Protein AF-A0A7L1NU02-F1 (afdb_monomer)

InterPro domains:
  IPR000571 Zinc finger, CCCH-type [PS50103] (80-109)
  IPR001841 Zinc finger, RING-type [PS50089] (21-51)
  IPR013083 Zinc finger, RING/FYVE/PHD-type [G3DSA:3.30.40.10] (4-61)
  IPR017907 Zinc finger, RING-type, conserved site [PS00518] (21-30)
  IPR018957 Zinc finger, C3HC4 RING-type [PF00097] (18-50)
  IPR045072 MKRN-like [PTHR11224] (1-107)

Mean predicted aligned error: 4.79 Å

Foldseek 3Di:
DDQLCPDPDPVQLWWFAFLFFQDIDGPVVLVVLCPDPVDDNLQSQADPPPSHGGNGTQTGNDRDRDDPVSVVSVVVVLVVQQVAADPQCAVVVRDDPCVPNDSYHSDDD

Organism: Rhinopomastus cyanomelas (NCBI:txid113115)

Solvent-accessible surface area (backbone atoms only — not comparable to full-atom values): 6391 Å² total; per-residue (Å²): 134,87,59,45,81,73,41,91,49,75,90,45,33,24,24,26,31,37,82,71,47,57,60,62,37,44,36,63,56,49,51,53,48,57,66,51,76,94,49,58,70,69,61,40,31,19,39,92,83,80,57,48,69,33,88,58,65,44,81,33,79,63,89,60,53,60,66,69,68,38,53,51,50,48,52,54,49,41,58,62,38,42,72,38,68,28,65,52,22,67,73,49,82,71,47,43,98,50,60,90,68,48,52,40,24,88,63,84,132

Secondary structure (DSSP, 8-state):
---GGG-SSGGGS-EEE-TTSS-EEEHHHHHHHHT-SSS-HHHHTB-TTT--B-S--EEESS---SHHHHHHHHHHHHHHHTTSB-HHHHHTTT--TTGGG--SB-S--

Radius of gyration: 14.89 Å; Cα contacts (8 Å, |Δi|>4): 152; chains: 1; bounding box: 34×35×39 Å

pLDDT: mean 90.62, std 6.55, range [57.47, 96.75]

Structure (mmCIF, N/CA/C/O backbone):
data_AF-A0A7L1NU02-F1
#
_entry.id   AF-A0A7L1NU02-F1
#
loop_
_atom_site.group_PDB
_atom_site.id
_atom_site.type_symbol
_atom_site.label_atom_id
_atom_site.label_alt_id
_atom_site.label_comp_id
_atom_site.label_asym_id
_atom_site.label_entity_id
_atom_site.label_seq_id
_atom_site.pdbx_PDB_ins_code
_atom_site.Cartn_x
_atom_site.Cartn_y
_atom_site.Cartn_z
_atom_site.occupancy
_atom_site.B_iso_or_equiv
_atom_site.auth_seq_id
_atom_site.auth_comp_id
_atom_site.auth_asym_id
_atom_site.auth_atom_id
_atom_site.pdbx_PDB_model_num
ATOM 1 N N . MET A 1 1 ? 2.028 -15.399 -18.496 1.00 57.47 1 MET A N 1
ATOM 2 C CA . MET A 1 1 ? 2.209 -14.284 -17.540 1.00 57.47 1 MET A CA 1
ATOM 3 C C . MET A 1 1 ? 1.642 -13.044 -18.216 1.00 57.47 1 MET A C 1
ATOM 5 O O . MET A 1 1 ? 2.116 -12.722 -19.291 1.00 57.47 1 MET A O 1
ATOM 9 N N . GLU A 1 2 ? 0.570 -12.438 -17.696 1.00 65.25 2 GLU A N 1
ATOM 10 C CA . GLU A 1 2 ? -0.048 -11.267 -18.348 1.00 65.25 2 GLU A CA 1
ATOM 11 C C . GLU A 1 2 ? 0.797 -10.006 -18.131 1.00 65.25 2 GLU A C 1
ATOM 13 O O . GLU A 1 2 ? 1.138 -9.678 -16.990 1.00 65.25 2 GLU A O 1
ATOM 18 N N . LEU A 1 3 ? 1.078 -9.264 -19.203 1.00 79.00 3 LEU A N 1
ATOM 19 C CA . LEU A 1 3 ? 1.753 -7.974 -19.120 1.00 79.00 3 LEU A CA 1
ATOM 20 C C . LEU A 1 3 ? 0.754 -6.903 -18.666 1.00 79.00 3 LEU A C 1
ATOM 22 O O . LEU A 1 3 ? -0.262 -6.645 -19.308 1.00 79.00 3 LEU A O 1
ATOM 26 N N . VAL A 1 4 ? 1.033 -6.253 -17.532 1.00 80.88 4 VAL A N 1
ATOM 27 C CA . VAL A 1 4 ? 0.138 -5.233 -16.950 1.00 80.88 4 VAL A CA 1
ATOM 28 C C . VAL A 1 4 ? -0.129 -4.086 -17.929 1.00 80.88 4 VAL A C 1
ATOM 30 O O . VAL A 1 4 ? -1.249 -3.584 -17.984 1.00 80.88 4 VAL A O 1
ATOM 33 N N . TYR A 1 5 ? 0.866 -3.710 -18.733 1.00 80.75 5 TYR A N 1
ATOM 34 C CA . TYR A 1 5 ? 0.762 -2.634 -19.720 1.00 80.75 5 TYR A CA 1
ATOM 35 C C . TYR A 1 5 ? -0.167 -2.957 -20.898 1.00 80.75 5 TYR A C 1
ATOM 37 O O . TYR A 1 5 ? -0.699 -2.039 -21.517 1.00 80.75 5 TYR A O 1
ATOM 45 N N . GLU A 1 6 ? -0.419 -4.237 -21.164 1.00 83.62 6 GLU A N 1
ATOM 46 C CA . GLU A 1 6 ? -1.247 -4.700 -22.283 1.00 83.62 6 GLU A CA 1
ATOM 47 C C . GLU A 1 6 ? -2.721 -4.862 -21.901 1.00 83.62 6 GLU A C 1
ATOM 49 O O . GLU A 1 6 ? -3.556 -5.190 -22.742 1.00 83.62 6 GLU A O 1
ATOM 54 N N . LYS A 1 7 ? -3.085 -4.602 -20.636 1.00 82.69 7 LYS A N 1
ATOM 55 C CA . LYS A 1 7 ? -4.479 -4.726 -20.201 1.00 82.69 7 LYS A CA 1
ATOM 56 C C . LYS A 1 7 ? -5.399 -3.808 -21.018 1.00 82.69 7 LYS A C 1
ATOM 58 O O . LYS A 1 7 ? -5.034 -2.656 -21.283 1.00 82.69 7 LYS A O 1
ATOM 63 N N . PRO A 1 8 ? -6.609 -4.269 -21.387 1.00 82.38 8 PRO A N 1
ATOM 64 C CA . PRO A 1 8 ? -7.496 -3.529 -22.284 1.00 82.38 8 PRO A CA 1
ATOM 65 C C . PRO A 1 8 ? -7.905 -2.177 -21.694 1.00 82.38 8 PRO A C 1
ATOM 67 O O . PRO A 1 8 ? -7.974 -1.177 -22.404 1.00 82.38 8 PRO A O 1
ATOM 70 N N . LEU A 1 9 ? -8.105 -2.114 -20.375 1.00 83.19 9 LEU A N 1
ATOM 71 C CA . LEU A 1 9 ? -8.524 -0.900 -19.688 1.00 83.19 9 LEU A CA 1
ATOM 72 C C . LEU A 1 9 ? -7.312 -0.153 -19.102 1.00 83.19 9 LEU A C 1
ATOM 74 O O . LEU A 1 9 ? -6.618 -0.704 -18.244 1.00 83.19 9 LEU A O 1
ATOM 78 N N . PRO A 1 10 ? -7.090 1.135 -19.439 1.00 80.69 10 PRO A N 1
ATOM 79 C CA . PRO A 1 10 ? -5.970 1.918 -18.904 1.00 80.69 10 PRO A CA 1
ATOM 80 C C . PRO A 1 10 ? -5.909 1.962 -17.370 1.00 80.69 10 PRO A C 1
ATOM 82 O O . PRO A 1 10 ? -4.831 1.925 -16.784 1.00 80.69 10 PRO A O 1
ATOM 85 N N . LYS A 1 11 ? -7.069 1.958 -16.700 1.00 81.31 11 LYS A N 1
ATOM 86 C CA . LYS A 1 11 ? -7.182 1.915 -15.228 1.00 81.31 11 LYS A CA 1
ATOM 87 C C . LYS A 1 11 ? -6.653 0.620 -14.595 1.00 81.31 11 LYS A C 1
ATOM 89 O O . LYS A 1 11 ? -6.478 0.564 -13.379 1.00 81.31 11 LYS A O 1
ATOM 94 N N . GLU A 1 12 ? -6.450 -0.423 -15.394 1.00 82.25 12 GLU A N 1
ATOM 95 C CA . GLU A 1 12 ? -5.917 -1.718 -14.965 1.00 82.25 12 GLU A CA 1
ATOM 96 C C . GLU A 1 12 ? -4.422 -1.863 -15.259 1.00 82.25 12 GLU A C 1
ATOM 98 O O . GLU A 1 12 ? -3.788 -2.757 -14.699 1.00 82.25 12 GLU A O 1
ATOM 103 N N . ARG A 1 13 ? -3.845 -0.945 -16.048 1.00 90.12 13 ARG A N 1
ATOM 104 C CA . ARG A 1 13 ? -2.410 -0.859 -16.364 1.00 90.12 13 ARG A CA 1
ATOM 105 C C . ARG A 1 13 ? -1.608 -0.224 -15.225 1.00 90.12 13 ARG A C 1
ATOM 107 O O . ARG A 1 13 ? -0.802 0.678 -15.428 1.00 90.12 13 ARG A O 1
ATOM 114 N N . LEU A 1 14 ? -1.898 -0.646 -14.001 1.00 93.62 14 LEU A N 1
ATOM 115 C CA . LEU A 1 14 ? -1.265 -0.163 -12.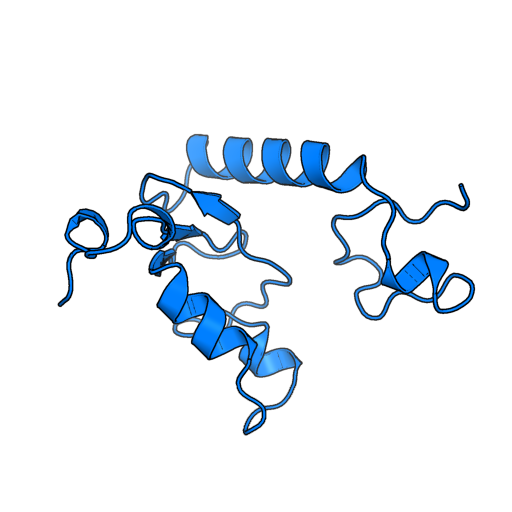783 1.00 93.62 14 LEU A CA 1
ATOM 116 C C . LEU A 1 14 ? -0.787 -1.351 -11.960 1.00 93.62 14 LEU A C 1
ATOM 118 O O . LEU A 1 14 ? -1.429 -2.405 -11.913 1.00 93.62 14 LEU A O 1
ATOM 122 N N . PHE A 1 15 ? 0.302 -1.135 -11.242 1.00 94.75 15 PHE A N 1
ATOM 123 C CA . PHE A 1 15 ? 0.807 -2.040 -10.229 1.00 94.75 15 PHE A CA 1
ATOM 124 C C . PHE A 1 15 ? 0.275 -1.637 -8.857 1.00 94.75 15 PHE A C 1
ATOM 126 O O . PHE A 1 15 ? 0.118 -0.458 -8.547 1.00 94.75 15 PHE A O 1
ATOM 133 N N . GLY A 1 16 ? -0.018 -2.628 -8.023 1.00 95.62 16 GLY A N 1
ATOM 134 C CA . GLY A 1 16 ? -0.185 -2.461 -6.590 1.00 95.62 16 GLY A CA 1
ATOM 135 C C . GLY A 1 16 ? 1.134 -2.755 -5.895 1.00 95.62 16 GLY A C 1
ATOM 136 O O . GLY A 1 16 ? 1.488 -3.922 -5.728 1.00 95.62 16 GLY A O 1
ATOM 137 N N . ILE A 1 17 ? 1.839 -1.700 -5.495 1.00 96.62 17 ILE A N 1
ATOM 138 C CA . ILE A 1 17 ? 3.115 -1.793 -4.784 1.00 96.62 17 ILE A CA 1
ATOM 139 C C . ILE A 1 17 ? 2.844 -2.005 -3.296 1.00 96.62 17 ILE A C 1
ATOM 141 O O . ILE A 1 17 ? 2.074 -1.248 -2.692 1.00 96.62 17 ILE A O 1
ATOM 145 N N . LEU A 1 18 ? 3.460 -3.027 -2.696 1.00 96.25 18 LEU A N 1
ATOM 146 C CA . LEU A 1 18 ? 3.369 -3.256 -1.257 1.00 96.25 18 LEU A CA 1
ATOM 147 C C . LEU A 1 18 ? 4.480 -2.489 -0.517 1.00 96.25 18 LEU A C 1
ATOM 149 O O . LEU A 1 18 ? 5.653 -2.630 -0.864 1.00 96.25 18 LEU A O 1
ATOM 153 N N . PRO A 1 19 ? 4.152 -1.699 0.523 1.00 94.44 19 PRO A N 1
ATOM 154 C CA . PRO A 1 19 ? 5.137 -0.903 1.255 1.00 94.44 19 PRO A CA 1
ATOM 155 C C . PRO A 1 19 ? 6.185 -1.743 1.998 1.00 94.44 19 PRO A C 1
ATOM 157 O O . PRO A 1 19 ? 7.330 -1.324 2.097 1.00 94.44 19 PRO A O 1
ATOM 160 N N . ASN A 1 20 ? 5.815 -2.934 2.480 1.00 94.06 20 ASN A N 1
ATOM 161 C CA . ASN A 1 20 ? 6.603 -3.669 3.478 1.00 94.06 20 ASN A CA 1
ATOM 162 C C . ASN A 1 20 ? 7.403 -4.852 2.895 1.00 94.06 20 ASN A C 1
ATOM 164 O O . ASN A 1 20 ? 8.023 -5.603 3.635 1.00 94.06 20 ASN A O 1
ATOM 168 N N . CYS A 1 21 ? 7.374 -5.063 1.577 1.00 95.38 21 CYS A N 1
ATOM 169 C CA . CYS A 1 21 ? 8.155 -6.105 0.899 1.00 95.38 21 CYS A CA 1
ATOM 170 C C . CYS A 1 21 ? 8.355 -5.757 -0.577 1.00 95.38 21 CYS A C 1
ATOM 172 O O . CYS A 1 21 ? 7.575 -4.975 -1.112 1.00 95.38 21 CYS A O 1
ATOM 174 N N . SER A 1 22 ? 9.319 -6.366 -1.266 1.00 95.50 22 SER A N 1
ATOM 175 C CA . SER A 1 22 ? 9.621 -6.080 -2.682 1.00 95.50 22 SER A CA 1
ATOM 176 C C . SER A 1 22 ? 8.594 -6.580 -3.703 1.00 95.50 22 SER A C 1
ATOM 178 O O . SER A 1 22 ? 8.699 -6.281 -4.889 1.00 95.50 22 SER A O 1
ATOM 180 N N . HIS A 1 23 ? 7.563 -7.298 -3.260 1.00 95.00 23 HIS A N 1
ATOM 181 C CA . HIS A 1 23 ? 6.540 -7.836 -4.149 1.00 95.00 23 HIS A CA 1
ATOM 182 C C . HIS A 1 23 ? 5.573 -6.756 -4.650 1.00 95.00 23 HIS A C 1
ATOM 184 O O . HIS A 1 23 ? 4.989 -5.997 -3.868 1.00 95.00 23 HIS A O 1
ATOM 190 N N . ALA A 1 24 ? 5.339 -6.765 -5.960 1.00 93.38 24 ALA A N 1
ATOM 191 C CA . ALA A 1 24 ? 4.309 -5.992 -6.634 1.00 93.38 24 ALA A CA 1
ATOM 192 C C . ALA A 1 24 ? 3.382 -6.925 -7.420 1.00 93.38 24 ALA A C 1
ATOM 194 O O . ALA A 1 24 ? 3.743 -8.039 -7.794 1.00 93.38 24 ALA A O 1
ATOM 195 N N . TYR A 1 25 ? 2.162 -6.459 -7.664 1.00 93.44 25 TYR A N 1
ATOM 196 C CA . TYR A 1 25 ? 1.139 -7.222 -8.373 1.00 93.44 25 TYR A CA 1
ATOM 197 C C . TYR A 1 25 ? 0.408 -6.321 -9.352 1.00 93.44 25 TYR A C 1
ATOM 199 O O . TYR A 1 25 ? 0.380 -5.106 -9.174 1.00 93.44 25 TYR A O 1
ATOM 207 N N . CYS A 1 26 ? -0.282 -6.900 -10.333 1.00 92.88 26 CYS A N 1
ATOM 208 C CA . CYS A 1 26 ? -1.264 -6.129 -11.084 1.00 92.88 26 CYS A CA 1
ATOM 209 C C . CYS A 1 26 ? -2.328 -5.552 -10.127 1.00 92.88 26 CYS A C 1
ATOM 211 O O . CYS A 1 26 ? -2.724 -6.206 -9.153 1.00 92.88 26 CYS A O 1
ATOM 213 N N . LEU A 1 27 ? -2.823 -4.340 -10.389 1.00 92.94 27 LEU A N 1
ATOM 214 C CA . LEU A 1 27 ? -3.787 -3.673 -9.508 1.00 92.94 27 LEU A CA 1
ATOM 215 C C . LEU A 1 27 ? -5.065 -4.508 -9.310 1.00 92.94 27 LEU A C 1
ATOM 217 O O . LEU A 1 27 ? -5.596 -4.584 -8.201 1.00 92.94 27 LEU A O 1
ATOM 221 N N . GLY A 1 28 ? -5.546 -5.176 -10.363 1.00 92.44 28 GLY A N 1
ATOM 222 C CA . GLY A 1 28 ? -6.683 -6.100 -10.277 1.00 92.44 28 GLY A CA 1
ATOM 223 C C . GLY A 1 28 ? -6.406 -7.312 -9.378 1.00 92.44 28 GLY A C 1
ATOM 224 O O . GLY A 1 28 ? -7.255 -7.700 -8.577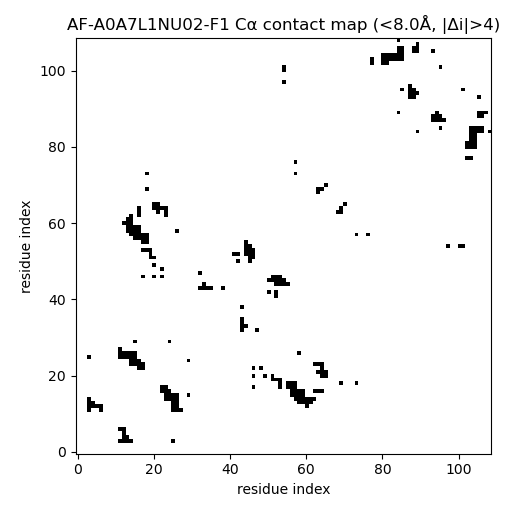 1.00 92.44 28 GLY A O 1
ATOM 225 N N . CYS A 1 29 ? -5.190 -7.849 -9.443 1.00 93.12 29 CYS A N 1
ATOM 226 C CA . CYS A 1 29 ? -4.742 -9.031 -8.715 1.00 93.12 29 CYS A CA 1
ATOM 227 C C . CYS A 1 29 ? -4.727 -8.763 -7.206 1.00 93.12 29 CYS A C 1
ATOM 229 O O . CYS A 1 29 ? -5.365 -9.484 -6.436 1.00 93.12 29 CYS A O 1
ATOM 231 N N . ILE A 1 30 ? -4.073 -7.674 -6.779 1.00 95.06 30 ILE A N 1
ATOM 232 C CA . ILE A 1 30 ? -4.031 -7.321 -5.356 1.00 95.06 30 ILE A CA 1
ATOM 233 C C . ILE A 1 30 ? -5.415 -6.918 -4.836 1.00 95.06 30 ILE A C 1
ATOM 235 O O . ILE A 1 30 ? -5.761 -7.233 -3.702 1.00 95.06 30 ILE A O 1
ATOM 239 N N . ARG A 1 31 ? -6.261 -6.288 -5.665 1.00 94.19 31 ARG A N 1
ATOM 240 C CA . ARG A 1 31 ? -7.658 -6.000 -5.301 1.00 94.19 31 ARG A CA 1
ATOM 241 C C . ARG A 1 31 ? -8.451 -7.276 -5.057 1.00 94.19 31 ARG A C 1
ATOM 243 O O . ARG A 1 31 ? -9.169 -7.339 -4.064 1.00 94.19 31 ARG A O 1
ATOM 250 N N . LYS A 1 32 ? -8.323 -8.276 -5.933 1.00 94.62 32 LYS A N 1
ATOM 251 C CA . LYS A 1 32 ? -8.984 -9.577 -5.773 1.00 94.62 32 LYS A CA 1
ATOM 252 C C . LYS A 1 32 ? -8.507 -10.271 -4.498 1.00 94.62 32 LYS A C 1
ATOM 254 O O . LYS A 1 32 ? -9.340 -10.714 -3.715 1.00 94.62 32 LYS A O 1
ATOM 259 N N . TRP A 1 33 ? -7.196 -10.271 -4.243 1.00 94.94 33 TRP A N 1
ATOM 260 C CA . TRP A 1 33 ? -6.613 -10.799 -3.005 1.00 94.94 33 TRP A CA 1
ATOM 261 C C . TRP A 1 33 ? -7.216 -10.149 -1.753 1.00 94.94 33 TRP A C 1
ATOM 263 O O . TRP A 1 33 ? -7.676 -10.841 -0.854 1.00 94.94 33 TRP A O 1
ATOM 273 N N . ARG A 1 34 ? -7.291 -8.815 -1.727 1.00 93.69 34 ARG A N 1
ATOM 274 C CA . ARG A 1 34 ? -7.777 -8.039 -0.574 1.00 93.69 34 ARG A CA 1
ATOM 275 C C . ARG A 1 34 ? -9.277 -8.187 -0.301 1.00 93.69 34 ARG A C 1
ATOM 277 O O . ARG A 1 34 ? -9.715 -7.826 0.784 1.00 93.69 34 ARG A O 1
ATOM 284 N N . ARG A 1 35 ? -10.063 -8.668 -1.273 1.00 93.31 35 ARG A N 1
ATOM 285 C CA . ARG A 1 35 ? -11.520 -8.882 -1.148 1.00 93.31 35 ARG A CA 1
ATOM 286 C C . ARG A 1 35 ? -11.903 -10.313 -0.774 1.00 93.31 35 ARG A C 1
ATOM 288 O O . ARG A 1 35 ? -13.087 -10.574 -0.570 1.00 93.31 35 ARG A O 1
ATOM 295 N N . ARG A 1 36 ? -10.937 -11.232 -0.735 1.00 93.56 36 ARG A N 1
ATOM 296 C CA . ARG A 1 36 ? -11.156 -12.627 -0.345 1.00 93.56 36 ARG A CA 1
ATOM 297 C C . ARG A 1 36 ? -11.745 -12.692 1.068 1.00 93.56 36 ARG A C 1
ATOM 299 O O . ARG A 1 36 ? -11.290 -11.978 1.956 1.00 93.56 36 ARG A O 1
ATOM 306 N N . ARG A 1 37 ? -12.797 -13.495 1.242 1.00 91.75 37 ARG A N 1
ATOM 307 C CA . ARG A 1 37 ? -13.524 -13.683 2.519 1.00 91.75 37 ARG A CA 1
ATOM 308 C C . ARG A 1 37 ? -13.336 -15.082 3.105 1.00 91.75 37 ARG A C 1
ATOM 310 O O . ARG A 1 37 ? -13.643 -15.310 4.263 1.00 91.75 37 ARG A O 1
ATOM 317 N N . A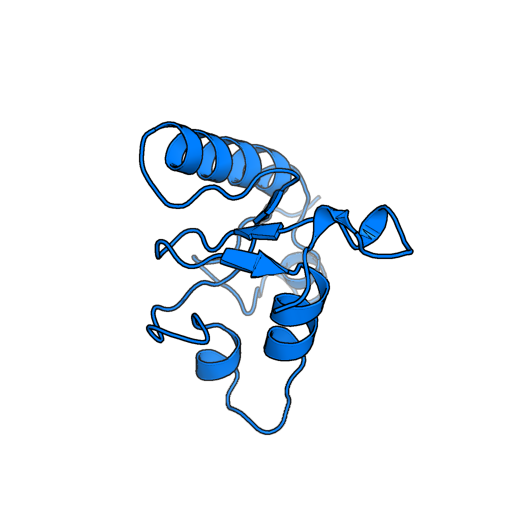SP A 1 38 ? -12.791 -15.981 2.298 1.00 93.75 38 ASP A N 1
ATOM 318 C CA . ASP A 1 38 ? -12.328 -17.331 2.619 1.00 93.75 38 ASP A CA 1
ATOM 319 C C . ASP A 1 38 ? -11.105 -17.342 3.556 1.00 93.75 38 ASP A C 1
ATOM 321 O O . ASP A 1 38 ? -10.698 -18.395 4.031 1.00 93.75 38 ASP A O 1
ATOM 325 N N . PHE A 1 39 ? -10.526 -16.175 3.853 1.00 90.25 39 PHE A N 1
ATOM 326 C CA . PHE A 1 39 ? -9.354 -16.027 4.709 1.00 90.25 39 PHE A CA 1
ATOM 327 C C . PHE A 1 39 ? -9.581 -14.973 5.791 1.00 90.25 39 PHE A C 1
ATOM 329 O O . PHE A 1 39 ? -10.291 -13.988 5.583 1.00 90.25 39 PHE A O 1
ATOM 336 N N . GLN A 1 40 ? -8.897 -15.142 6.927 1.00 89.50 40 GLN A N 1
ATOM 337 C CA . GLN A 1 40 ? -8.856 -14.124 7.975 1.00 89.50 40 GLN A CA 1
ATOM 338 C C . GLN A 1 40 ? -8.316 -12.789 7.440 1.00 89.50 40 GLN A C 1
ATOM 340 O O . GLN A 1 40 ? -7.474 -12.744 6.536 1.00 89.50 40 GLN A O 1
ATOM 345 N N . SER A 1 41 ? -8.763 -11.689 8.052 1.00 86.12 41 SER A N 1
ATOM 346 C CA . SER A 1 41 ? -8.398 -10.328 7.644 1.00 86.12 41 SER A CA 1
ATOM 347 C C . SER A 1 41 ? -6.882 -10.095 7.650 1.00 86.12 41 SER A C 1
ATOM 349 O O . SER A 1 41 ? -6.367 -9.431 6.754 1.00 86.12 41 SER A O 1
ATOM 351 N N . SER A 1 42 ? -6.155 -10.686 8.600 1.00 88.31 42 SER A N 1
ATOM 352 C CA . SER A 1 42 ? -4.689 -10.642 8.693 1.00 88.31 42 SER A CA 1
ATOM 353 C C . SER A 1 42 ? -4.004 -11.244 7.460 1.00 88.31 42 SER A C 1
ATOM 355 O O . SER A 1 42 ? -3.047 -10.671 6.942 1.00 88.31 42 SER A O 1
ATOM 357 N N . VAL A 1 43 ? -4.540 -12.349 6.933 1.00 92.69 43 VAL A N 1
ATOM 358 C CA . VAL A 1 43 ? -3.983 -13.075 5.784 1.00 92.69 43 VAL A CA 1
ATOM 359 C C . VAL A 1 43 ? -4.191 -12.293 4.493 1.00 92.69 43 VAL A C 1
ATOM 361 O O . VAL A 1 43 ? -3.241 -12.077 3.741 1.00 92.69 43 VAL A O 1
ATOM 364 N N . VAL A 1 44 ? -5.412 -11.816 4.235 1.00 93.25 44 VAL A N 1
ATOM 365 C CA . VAL A 1 44 ? -5.690 -11.004 3.035 1.00 93.25 44 VAL A CA 1
ATOM 366 C C . VAL A 1 44 ? -5.025 -9.633 3.112 1.00 93.25 44 VAL A C 1
ATOM 368 O O . VAL A 1 44 ? -4.770 -9.010 2.080 1.00 93.25 44 VAL A O 1
ATOM 371 N N . ARG A 1 45 ? -4.687 -9.170 4.325 1.00 91.69 45 ARG A N 1
ATOM 372 C CA . ARG A 1 45 ? -3.900 -7.955 4.555 1.00 91.69 45 ARG A CA 1
ATOM 373 C C . ARG A 1 45 ? -2.385 -8.157 4.481 1.00 91.69 45 ARG A C 1
ATOM 375 O O . ARG A 1 45 ? -1.644 -7.184 4.607 1.00 91.69 45 ARG A O 1
ATOM 382 N N . ALA A 1 46 ? -1.918 -9.368 4.218 1.00 94.62 46 ALA A N 1
ATOM 383 C CA . ALA A 1 46 ? -0.513 -9.665 4.004 1.00 94.62 46 ALA A CA 1
ATOM 384 C C . ALA A 1 46 ? -0.162 -9.756 2.512 1.00 94.62 46 ALA A C 1
ATOM 386 O O . ALA A 1 46 ? -1.033 -9.822 1.637 1.00 94.62 46 ALA A O 1
ATOM 387 N N . CYS A 1 47 ? 1.137 -9.756 2.221 1.00 95.88 47 CYS A N 1
ATOM 388 C CA . CYS A 1 47 ? 1.656 -10.097 0.903 1.00 95.88 47 CYS A CA 1
ATOM 389 C C . CYS A 1 47 ? 1.259 -11.539 0.511 1.00 95.88 47 CYS A C 1
ATOM 391 O O . CYS A 1 47 ? 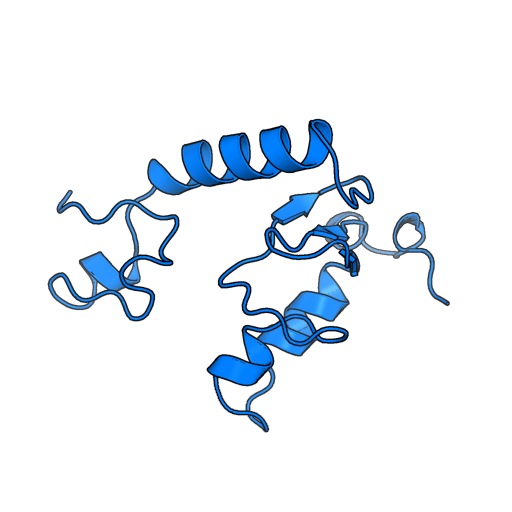1.518 -12.452 1.296 1.00 95.88 47 CYS A O 1
ATOM 393 N N . PRO A 1 48 ? 0.690 -11.778 -0.689 1.00 95.00 48 PRO A N 1
ATOM 394 C CA . PRO A 1 48 ? 0.379 -13.124 -1.178 1.00 95.00 48 PRO A CA 1
ATOM 395 C C . PRO A 1 48 ? 1.573 -14.090 -1.187 1.00 95.00 48 PRO A C 1
ATOM 397 O O . PRO A 1 48 ? 1.380 -15.283 -0.973 1.00 95.00 48 PRO A O 1
ATOM 400 N N . GLN A 1 49 ? 2.786 -13.575 -1.422 1.00 94.81 49 GLN A N 1
ATOM 401 C CA . GLN A 1 49 ? 4.003 -14.379 -1.554 1.00 94.81 49 GLN A CA 1
ATOM 402 C C . GLN A 1 49 ? 4.727 -14.564 -0.216 1.00 94.81 49 GLN A C 1
ATOM 404 O O . GLN A 1 49 ? 4.829 -15.680 0.277 1.00 94.81 49 GLN A O 1
ATOM 409 N N . CYS A 1 50 ? 5.196 -13.478 0.405 1.00 96.44 50 CYS A N 1
ATOM 410 C CA . CYS A 1 50 ? 6.029 -13.563 1.612 1.00 96.44 50 CYS A CA 1
ATOM 411 C C . CYS A 1 50 ? 5.270 -13.410 2.933 1.00 96.44 50 CYS A C 1
ATOM 413 O O . CYS A 1 50 ? 5.892 -13.417 3.988 1.00 96.44 50 CYS A O 1
ATOM 415 N N . ARG A 1 51 ? 3.946 -13.208 2.898 1.00 94.69 51 ARG A N 1
ATOM 416 C CA . ARG A 1 51 ? 3.088 -13.064 4.091 1.00 94.69 51 ARG A CA 1
ATOM 417 C C . ARG A 1 51 ? 3.446 -11.922 5.047 1.00 94.69 51 ARG A C 1
ATOM 419 O O . ARG A 1 51 ? 2.797 -11.781 6.077 1.00 94.69 51 ARG A O 1
ATOM 426 N N . VAL A 1 52 ? 4.372 -11.040 4.670 1.00 95.50 52 VAL A N 1
ATOM 427 C CA . VAL A 1 52 ? 4.640 -9.809 5.418 1.00 95.50 52 VAL A CA 1
ATOM 428 C C . VAL A 1 52 ? 3.354 -8.970 5.483 1.00 95.50 52 VAL A C 1
ATOM 430 O O . VAL A 1 52 ? 2.752 -8.703 4.429 1.00 95.50 52 VAL A O 1
ATOM 433 N N . PRO A 1 53 ? 2.901 -8.559 6.685 1.00 92.88 53 PRO A N 1
ATOM 434 C CA . PRO A 1 53 ? 1.738 -7.698 6.844 1.00 92.88 53 PRO A CA 1
ATOM 435 C C . PRO A 1 53 ? 1.914 -6.394 6.078 1.00 92.88 53 PRO A C 1
ATOM 437 O O . PRO A 1 53 ? 2.979 -5.782 6.086 1.00 92.88 53 PRO A O 1
ATOM 440 N N . SER A 1 54 ? 0.865 -5.949 5.400 1.00 92.19 54 SER A N 1
ATOM 441 C CA . SER A 1 54 ? 0.910 -4.733 4.602 1.00 92.19 54 SER A CA 1
ATOM 442 C C . SER A 1 54 ? -0.480 -4.114 4.564 1.00 92.19 54 SER A C 1
ATOM 444 O O . SER A 1 54 ? -1.315 -4.522 3.769 1.00 92.19 54 SER A O 1
ATOM 446 N N . GLY A 1 55 ? -0.776 -3.149 5.439 1.00 87.62 55 GLY A N 1
ATOM 447 C CA . GLY A 1 55 ? -2.139 -2.626 5.630 1.00 87.62 55 GLY A CA 1
ATOM 448 C C . GLY A 1 55 ? -2.799 -2.028 4.378 1.00 87.62 55 GLY A C 1
ATOM 449 O O . GLY A 1 55 ? -4.022 -2.044 4.261 1.00 87.62 55 GLY A O 1
ATOM 450 N N . TYR A 1 56 ? -2.003 -1.574 3.413 1.00 92.69 56 TYR A N 1
ATOM 451 C CA . TYR A 1 56 ? -2.442 -0.937 2.175 1.00 92.69 56 TYR A CA 1
ATOM 452 C C . TYR A 1 56 ? -1.486 -1.280 1.026 1.00 92.69 56 TYR A C 1
ATOM 454 O O . TYR A 1 56 ? -0.399 -1.809 1.241 1.00 92.69 56 TYR A O 1
ATOM 462 N N . TYR A 1 57 ? -1.888 -0.950 -0.198 1.00 94.56 57 TYR A N 1
ATOM 463 C CA . TYR A 1 57 ? -1.032 -0.984 -1.382 1.00 94.56 57 TYR A CA 1
ATOM 464 C C . TYR A 1 57 ? -1.073 0.379 -2.077 1.00 94.56 57 TYR A C 1
ATOM 466 O O . TYR A 1 57 ? -2.042 1.130 -1.929 1.00 94.56 57 TYR A O 1
ATOM 474 N N . ILE A 1 58 ? -0.033 0.691 -2.845 1.00 95.62 58 ILE A N 1
ATOM 475 C CA . ILE A 1 58 ? 0.097 1.951 -3.579 1.00 95.62 58 ILE A CA 1
ATOM 476 C C . ILE A 1 58 ? -0.122 1.665 -5.068 1.00 95.62 58 ILE A C 1
ATOM 478 O O . ILE A 1 58 ? 0.685 0.951 -5.661 1.00 95.62 58 ILE A O 1
ATOM 482 N N . PRO A 1 59 ? -1.199 2.180 -5.690 1.00 95.00 59 PRO A N 1
ATOM 483 C CA . PRO A 1 59 ? -1.346 2.137 -7.140 1.00 95.00 59 PRO A CA 1
ATOM 484 C C . PRO A 1 59 ? -0.248 2.974 -7.807 1.00 95.00 59 PRO A C 1
ATOM 486 O O . PRO A 1 59 ? -0.118 4.161 -7.502 1.00 95.00 59 PRO A O 1
ATOM 489 N N . HIS A 1 60 ? 0.516 2.379 -8.718 1.00 95.00 60 HIS A N 1
ATOM 490 C CA . HIS A 1 60 ? 1.608 3.048 -9.423 1.00 95.00 60 HIS A CA 1
ATOM 491 C C . HIS A 1 60 ? 1.708 2.585 -10.881 1.00 95.00 60 HIS A C 1
ATOM 493 O O . HIS A 1 60 ? 1.329 1.460 -11.199 1.00 95.00 60 HIS A O 1
ATOM 499 N N . LYS A 1 61 ? 2.189 3.453 -11.781 1.00 91.06 61 LYS A N 1
ATOM 500 C CA . LYS A 1 61 ? 2.340 3.120 -13.211 1.00 91.06 61 LYS A CA 1
ATOM 501 C C . LYS A 1 61 ? 3.500 2.164 -13.468 1.00 91.06 61 LYS A C 1
ATOM 503 O O . LYS A 1 61 ? 3.396 1.307 -14.333 1.00 91.06 61 LYS A O 1
ATOM 508 N N . TYR A 1 62 ? 4.568 2.313 -12.697 1.00 90.56 62 TYR A N 1
ATOM 509 C CA . TYR A 1 62 ? 5.786 1.524 -12.827 1.00 90.56 62 TYR A CA 1
ATOM 510 C C . TYR A 1 62 ? 5.904 0.511 -11.697 1.00 90.56 62 TYR A C 1
ATOM 512 O O . TYR A 1 62 ? 5.415 0.749 -10.586 1.00 90.56 62 TYR A O 1
ATOM 520 N N . TRP A 1 63 ? 6.557 -0.605 -12.000 1.00 90.88 63 TRP A N 1
ATOM 521 C CA . TRP A 1 63 ? 6.953 -1.593 -11.011 1.00 90.88 63 TRP A CA 1
ATOM 522 C C . TRP A 1 63 ? 8.100 -1.027 -10.170 1.00 90.88 63 TRP A C 1
ATOM 524 O O . TRP A 1 63 ? 9.146 -0.697 -10.716 1.00 90.88 63 TRP A O 1
ATOM 534 N N . VAL A 1 64 ? 7.919 -0.960 -8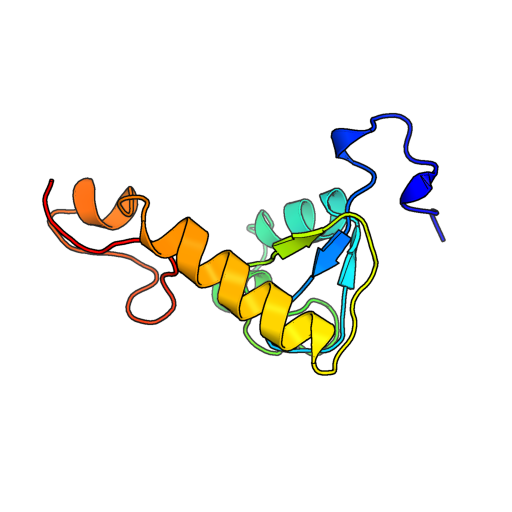.849 1.00 92.44 64 VAL A N 1
ATOM 535 C CA . VAL A 1 64 ? 8.932 -0.465 -7.905 1.00 92.44 64 VAL A CA 1
ATOM 536 C C . VAL A 1 64 ? 9.141 -1.513 -6.804 1.00 92.44 64 VAL A C 1
ATOM 538 O O . VAL A 1 64 ? 8.219 -1.785 -6.030 1.00 92.44 64 VAL A O 1
ATOM 541 N N . CYS A 1 65 ? 10.331 -2.123 -6.747 1.00 88.44 65 CYS A N 1
ATOM 542 C CA . CYS A 1 65 ? 10.672 -3.201 -5.802 1.00 88.44 65 CYS A CA 1
ATOM 543 C C . CYS A 1 65 ? 11.163 -2.6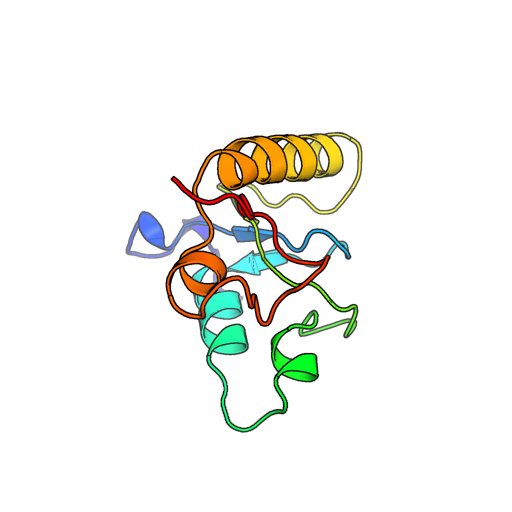82 -4.449 1.00 88.44 65 CYS A C 1
ATOM 545 O O . CYS A 1 65 ? 10.659 -3.091 -3.401 1.00 88.44 65 CYS A O 1
ATOM 547 N N . ASP A 1 66 ? 12.155 -1.802 -4.457 1.00 91.56 66 ASP A N 1
ATOM 548 C CA . ASP A 1 66 ? 12.949 -1.408 -3.294 1.00 91.56 66 ASP A CA 1
ATOM 549 C C . ASP A 1 66 ? 13.683 -0.081 -3.563 1.00 91.56 66 ASP A C 1
ATOM 551 O O . ASP A 1 66 ? 13.381 0.628 -4.525 1.00 91.56 66 ASP A O 1
ATOM 555 N N . GLY A 1 67 ? 14.574 0.296 -2.645 1.00 93.56 67 GLY A N 1
ATOM 556 C CA . GLY A 1 67 ? 15.415 1.480 -2.761 1.00 93.56 67 GLY A CA 1
ATOM 557 C C . GLY A 1 67 ? 14.698 2.810 -2.516 1.00 93.56 67 GLY A C 1
ATOM 558 O O . GLY A 1 67 ? 13.534 2.879 -2.106 1.00 93.56 67 GLY A O 1
ATOM 559 N N . ALA A 1 68 ? 15.430 3.891 -2.793 1.00 94.94 68 ALA A N 1
ATOM 560 C CA . ALA A 1 68 ? 15.010 5.261 -2.504 1.00 94.94 68 ALA A CA 1
ATOM 561 C C . ALA A 1 68 ? 13.714 5.662 -3.230 1.00 94.94 68 ALA A C 1
ATOM 563 O O . ALA A 1 68 ? 12.874 6.358 -2.656 1.00 94.94 68 ALA A O 1
ATOM 564 N N . GLU A 1 69 ? 13.505 5.183 -4.464 1.00 94.75 69 GLU A N 1
ATOM 565 C CA . GLU A 1 69 ? 12.274 5.444 -5.221 1.00 94.75 69 GLU A CA 1
ATOM 566 C C . GLU A 1 69 ? 11.047 4.925 -4.461 1.00 94.75 69 GLU A C 1
ATOM 568 O O . GLU A 1 69 ? 10.044 5.630 -4.302 1.00 94.75 69 GLU A O 1
ATOM 573 N N . LYS A 1 70 ? 11.136 3.704 -3.924 1.00 95.44 70 LYS A N 1
ATOM 574 C CA . LYS A 1 70 ? 10.049 3.106 -3.156 1.00 95.44 70 LYS A CA 1
ATOM 575 C C . LYS A 1 70 ? 9.782 3.860 -1.867 1.00 95.44 70 LYS A C 1
ATOM 577 O O . LYS A 1 70 ? 8.623 4.115 -1.534 1.00 95.44 70 LYS A O 1
ATOM 582 N N . GLU A 1 71 ? 10.831 4.207 -1.136 1.00 96.19 71 GLU A N 1
ATOM 583 C CA . GLU A 1 71 ? 10.713 4.954 0.114 1.00 96.19 71 GLU A CA 1
ATOM 584 C C . GLU A 1 71 ? 10.036 6.308 -0.118 1.00 96.19 71 GLU A C 1
ATOM 586 O O . GLU A 1 71 ? 9.085 6.669 0.586 1.00 96.19 71 GLU A O 1
ATOM 591 N N . GLN A 1 72 ? 10.442 7.020 -1.172 1.00 96.75 72 GLN A N 1
ATOM 592 C CA . GLN A 1 72 ? 9.831 8.280 -1.578 1.00 96.75 72 GLN A CA 1
ATOM 593 C C . GLN A 1 72 ? 8.370 8.101 -2.005 1.00 96.75 72 GLN A C 1
ATOM 595 O O . GLN A 1 72 ? 7.515 8.922 -1.640 1.00 96.75 72 GLN A O 1
ATOM 600 N N . LEU A 1 73 ? 8.054 7.026 -2.732 1.00 96.62 73 LEU A N 1
ATOM 601 C CA . LEU A 1 73 ? 6.690 6.688 -3.132 1.00 96.62 73 LEU A CA 1
ATOM 602 C C . LEU A 1 73 ? 5.802 6.433 -1.905 1.00 96.62 73 LEU A C 1
ATOM 604 O O . LEU A 1 73 ? 4.703 6.991 -1.816 1.00 96.62 73 LEU A O 1
ATOM 608 N N . ILE A 1 74 ? 6.286 5.651 -0.935 1.00 95.69 74 ILE A N 1
ATOM 609 C CA . ILE A 1 74 ? 5.586 5.367 0.326 1.00 95.69 74 ILE A CA 1
ATOM 610 C C . ILE A 1 74 ? 5.356 6.661 1.105 1.00 95.69 74 ILE A C 1
ATOM 612 O O . ILE A 1 74 ? 4.218 6.949 1.489 1.00 95.69 74 ILE A O 1
ATOM 616 N N . LYS A 1 75 ? 6.403 7.471 1.298 1.00 96.00 75 LYS A N 1
ATOM 617 C CA . LYS A 1 75 ? 6.327 8.747 2.023 1.00 96.00 75 LYS A CA 1
ATOM 618 C C . LYS A 1 75 ? 5.314 9.693 1.380 1.00 96.00 75 LYS A C 1
ATOM 620 O O . LYS A 1 75 ? 4.404 10.180 2.050 1.00 96.00 75 LYS A O 1
ATOM 625 N N . SER A 1 76 ? 5.403 9.893 0.068 1.00 96.06 76 SER A N 1
ATOM 626 C CA . SER A 1 76 ? 4.499 10.778 -0.678 1.00 96.06 76 SER A CA 1
ATOM 627 C C . SER A 1 76 ? 3.058 10.270 -0.690 1.00 96.06 76 SER A C 1
ATOM 629 O O . SER A 1 76 ? 2.111 11.060 -0.686 1.00 96.06 76 SER A O 1
ATOM 631 N N . PHE A 1 77 ? 2.852 8.952 -0.709 1.00 95.81 77 PHE A N 1
ATOM 632 C CA . PHE A 1 77 ? 1.516 8.371 -0.626 1.00 95.81 77 PHE A CA 1
ATOM 633 C C . PHE A 1 77 ? 0.900 8.568 0.760 1.00 95.81 77 PHE A C 1
ATOM 635 O O . PHE A 1 77 ? -0.229 9.056 0.845 1.00 95.81 77 PHE A O 1
ATOM 642 N N . LYS A 1 78 ? 1.650 8.278 1.833 1.00 94.25 78 LYS A N 1
ATOM 643 C CA . LYS A 1 78 ? 1.214 8.518 3.217 1.00 94.25 78 LYS A CA 1
ATOM 644 C C . LYS A 1 78 ? 0.877 9.990 3.450 1.00 94.25 78 LYS A C 1
ATOM 646 O O . LYS A 1 78 ? -0.203 10.277 3.947 1.00 94.25 78 LYS A O 1
ATOM 651 N N . MET A 1 79 ? 1.728 10.922 3.010 1.00 94.75 79 MET A N 1
ATOM 652 C CA . MET A 1 79 ? 1.462 12.362 3.145 1.00 94.75 79 MET A CA 1
ATOM 653 C C . MET A 1 79 ? 0.172 12.794 2.439 1.00 94.75 79 MET A C 1
ATOM 655 O O . MET A 1 79 ? -0.625 13.532 3.011 1.00 94.75 79 MET A O 1
ATOM 659 N N . ARG A 1 80 ? -0.069 12.326 1.206 1.00 95.06 80 ARG A N 1
ATOM 660 C CA . ARG A 1 80 ? -1.306 12.649 0.473 1.00 95.06 80 ARG A CA 1
ATOM 661 C C . ARG A 1 80 ? -2.542 12.051 1.139 1.00 95.06 80 ARG A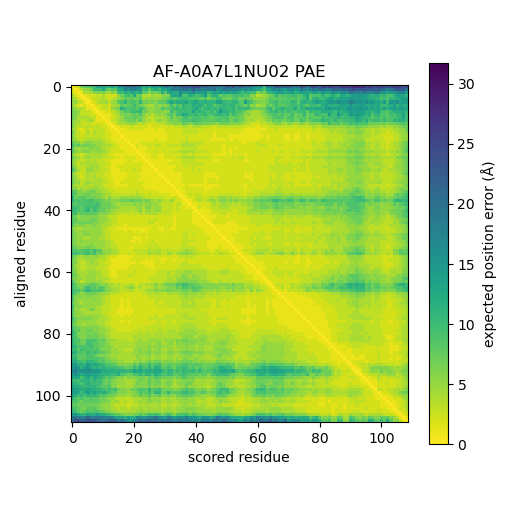 C 1
ATOM 663 O O . ARG A 1 80 ? -3.581 12.702 1.187 1.00 95.06 80 ARG A O 1
ATOM 670 N N . LYS A 1 81 ? -2.452 10.815 1.636 1.00 93.56 81 LYS A N 1
ATOM 671 C CA . LYS A 1 81 ? -3.578 10.128 2.283 1.00 93.56 81 LYS A CA 1
ATOM 672 C C . LYS A 1 81 ? -3.887 10.679 3.670 1.00 93.56 81 LYS A C 1
ATOM 674 O O . LYS A 1 81 ? -5.064 10.881 3.952 1.00 93.56 81 LYS A O 1
ATOM 679 N N . GLY A 1 82 ? -2.864 11.061 4.431 1.00 93.62 82 GLY A N 1
ATOM 680 C CA . GLY A 1 82 ? -2.979 11.661 5.760 1.00 93.62 82 GLY A CA 1
ATOM 681 C C . GLY A 1 82 ? -3.588 13.065 5.786 1.00 93.62 82 GLY A C 1
ATOM 682 O O . GLY A 1 82 ? -3.798 13.601 6.864 1.00 93.62 82 GLY A O 1
ATOM 683 N N . ARG A 1 83 ? -3.891 13.663 4.627 1.00 92.88 83 ARG A N 1
ATOM 684 C CA . ARG A 1 83 ? -4.695 14.896 4.521 1.00 92.88 83 ARG A CA 1
ATOM 685 C C . ARG A 1 83 ? -6.197 14.628 4.428 1.00 92.88 83 ARG A C 1
ATOM 687 O O . ARG A 1 83 ? -6.984 15.539 4.634 1.00 92.88 83 ARG A O 1
ATOM 694 N N . ASN A 1 84 ? -6.593 13.402 4.090 1.00 93.19 84 ASN A N 1
ATOM 695 C CA . ASN A 1 84 ? -7.998 13.032 3.974 1.00 93.19 84 ASN A CA 1
ATOM 696 C C . ASN A 1 84 ? -8.462 12.417 5.291 1.00 93.19 84 ASN A C 1
ATOM 698 O O . ASN A 1 84 ? -7.791 11.528 5.825 1.00 93.19 84 ASN A O 1
ATOM 702 N N . TYR A 1 85 ? -9.621 12.848 5.775 1.00 92.75 85 TYR A N 1
ATOM 703 C CA . TYR A 1 85 ? -10.241 12.283 6.966 1.00 92.75 85 TYR A CA 1
ATOM 704 C C . TYR A 1 85 ? -10.511 10.785 6.800 1.00 92.75 85 TYR A C 1
ATOM 706 O O . TYR A 1 85 ? -10.954 10.315 5.749 1.00 92.75 85 TYR A O 1
ATOM 714 N N . CYS A 1 86 ? -10.233 10.019 7.850 1.00 93.62 86 CYS A N 1
ATOM 715 C CA . CYS A 1 86 ? -10.516 8.597 7.875 1.00 93.62 86 CYS A CA 1
ATOM 716 C C . CYS A 1 86 ? -12.019 8.370 8.030 1.00 93.62 86 CYS A C 1
ATOM 718 O O . CYS A 1 86 ? -12.590 8.615 9.091 1.00 93.62 86 CYS A O 1
ATOM 720 N N . THR A 1 87 ? -12.653 7.835 6.988 1.00 91.19 87 THR A N 1
ATOM 721 C CA . THR A 1 87 ? -14.092 7.543 6.979 1.00 91.19 87 THR A CA 1
ATOM 722 C C . THR A 1 87 ? -14.511 6.639 8.139 1.00 91.19 87 THR A C 1
ATOM 724 O O . THR A 1 87 ? -15.514 6.917 8.783 1.00 91.19 87 THR A O 1
ATOM 727 N N . TYR A 1 88 ? -13.719 5.609 8.465 1.00 90.56 88 TYR A N 1
ATOM 728 C CA . TYR A 1 88 ? -14.016 4.721 9.595 1.00 90.56 88 TYR A CA 1
ATOM 729 C C . TYR A 1 88 ? -13.956 5.445 10.939 1.00 90.56 88 TYR A C 1
ATOM 731 O O . TYR A 1 88 ? -14.820 5.239 11.780 1.00 90.56 88 TYR A O 1
ATOM 739 N N . PHE A 1 89 ? -12.952 6.303 11.129 1.00 92.56 89 PHE A N 1
ATOM 740 C CA . PHE A 1 89 ? -12.806 7.078 12.358 1.00 92.56 89 PHE A CA 1
ATOM 741 C C . PHE A 1 89 ? -13.999 8.018 12.567 1.00 92.56 89 PHE A C 1
ATOM 743 O O . PHE A 1 89 ? -14.535 8.089 13.668 1.00 92.56 89 PHE A O 1
ATOM 750 N N . LEU A 1 90 ? -14.437 8.697 11.501 1.00 90.31 90 LEU A N 1
ATOM 751 C CA . LEU A 1 90 ? -15.594 9.590 11.547 1.00 90.31 90 LEU A CA 1
ATOM 752 C C . LEU A 1 90 ? -16.906 8.836 11.802 1.00 90.31 90 LEU A C 1
ATOM 754 O O . LEU A 1 90 ? -17.724 9.295 12.590 1.00 90.31 90 LEU A O 1
ATOM 758 N N . GLN A 1 91 ? -17.104 7.685 11.154 1.00 90.31 91 GLN A N 1
ATOM 759 C CA . GLN A 1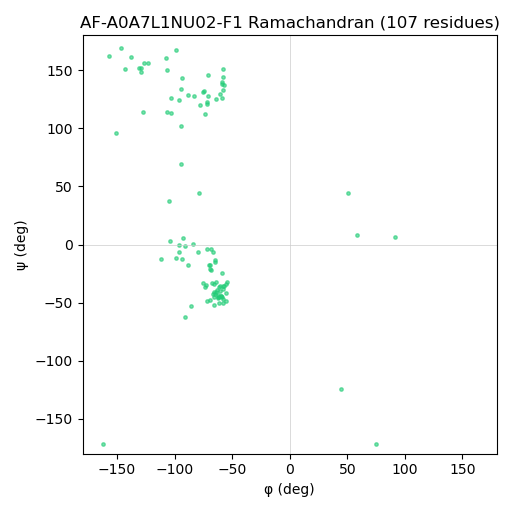 91 ? -18.348 6.915 11.258 1.00 90.31 91 GLN A CA 1
ATOM 760 C C . GLN A 1 91 ? -18.486 6.162 12.583 1.00 90.31 91 GLN A C 1
ATOM 762 O O . GLN A 1 91 ? -19.593 6.019 13.086 1.00 90.31 91 GLN A O 1
ATOM 767 N N . ASN A 1 92 ? -17.381 5.698 13.167 1.00 88.25 92 ASN A N 1
ATOM 768 C CA . ASN A 1 92 ? -17.403 4.870 14.373 1.00 88.25 92 ASN A CA 1
ATOM 769 C C . ASN A 1 92 ? -16.983 5.653 15.628 1.00 88.25 92 ASN A C 1
ATOM 771 O O . ASN A 1 92 ? -16.253 5.120 16.463 1.00 88.25 92 ASN A O 1
ATOM 775 N N . HIS A 1 93 ? -17.373 6.927 15.747 1.00 86.06 93 HIS A N 1
ATOM 776 C CA . HIS A 1 93 ? -17.135 7.749 16.947 1.00 86.06 93 HIS A CA 1
ATOM 777 C C . HIS A 1 93 ? -15.674 7.734 17.446 1.00 86.06 93 HIS A C 1
ATOM 779 O O . HIS A 1 93 ? -15.403 7.593 18.636 1.00 86.06 93 HIS A O 1
ATOM 785 N N . GLY A 1 94 ? -14.713 7.854 16.529 1.00 86.06 94 GLY A N 1
ATOM 786 C CA . GLY A 1 94 ? -13.285 7.848 16.851 1.00 86.06 94 GLY A CA 1
ATOM 787 C C . GLY A 1 94 ? -12.614 6.470 16.820 1.00 86.06 94 GLY A C 1
ATOM 788 O O . GLY A 1 94 ? -11.436 6.355 17.157 1.00 86.06 94 GLY A O 1
ATOM 789 N N . GLN A 1 95 ? -13.309 5.415 16.384 1.00 88.19 95 GLN A N 1
ATOM 790 C CA . GLN A 1 95 ? -12.735 4.070 16.281 1.00 88.19 95 GLN A CA 1
ATOM 791 C C . GLN A 1 95 ? -12.378 3.690 14.838 1.00 88.19 95 GLN A C 1
ATOM 793 O O . GLN A 1 95 ? -13.226 3.465 13.977 1.00 88.19 95 GLN A O 1
ATOM 798 N N . CYS A 1 96 ? -11.082 3.547 14.564 1.00 90.06 96 CYS A N 1
ATOM 799 C CA . CYS A 1 96 ? -10.597 3.039 13.285 1.00 90.06 96 CYS A CA 1
ATOM 800 C C . CYS A 1 96 ? -10.143 1.574 13.424 1.00 90.06 96 CYS A C 1
ATOM 802 O O . CYS A 1 96 ? -9.248 1.302 14.228 1.00 90.06 96 CYS A O 1
ATOM 804 N N . PRO A 1 97 ? -10.647 0.630 12.602 1.00 86.94 97 PRO A N 1
ATOM 805 C CA . PRO A 1 97 ? -10.224 -0.775 12.653 1.00 86.94 97 PRO A CA 1
ATOM 806 C C . PRO A 1 97 ? -8.750 -0.972 12.261 1.00 86.94 97 PRO A C 1
ATOM 808 O O . PRO A 1 97 ? -8.186 -2.045 12.467 1.00 86.94 97 PRO A O 1
ATOM 811 N N . PHE A 1 98 ? -8.121 0.055 11.680 1.00 85.44 98 PHE A N 1
ATOM 812 C CA . PHE A 1 98 ? -6.715 0.046 11.291 1.00 85.44 98 PHE A CA 1
ATOM 813 C C . PHE A 1 98 ? -5.782 0.630 12.356 1.00 85.44 98 PHE A C 1
ATOM 815 O O . PHE A 1 98 ? -4.584 0.418 12.233 1.00 85.44 98 PHE A O 1
ATOM 822 N N . LYS A 1 99 ? -6.296 1.309 13.394 1.00 84.31 99 LYS A N 1
ATOM 823 C CA . LYS A 1 99 ? -5.490 1.895 14.485 1.00 84.31 99 LYS A CA 1
ATOM 824 C C . LYS A 1 99 ? -4.244 2.627 13.944 1.00 84.31 99 LYS A C 1
ATOM 826 O O . LYS A 1 99 ? -4.394 3.481 13.068 1.00 84.31 99 LYS A O 1
ATOM 831 N N . ASP A 1 100 ? -3.054 2.251 14.406 1.00 82.38 100 ASP A N 1
ATOM 832 C CA . ASP A 1 100 ? -1.764 2.847 14.034 1.00 82.38 100 ASP A CA 1
ATOM 833 C C . ASP A 1 100 ? -1.330 2.532 12.590 1.00 82.38 100 ASP A C 1
ATOM 835 O O . ASP A 1 100 ? -0.516 3.250 12.012 1.00 82.38 100 ASP A O 1
ATOM 839 N N . ASP A 1 101 ? -1.918 1.512 11.954 1.00 83.62 101 ASP A N 1
ATOM 840 C CA . ASP A 1 101 ? -1.683 1.201 10.537 1.00 83.62 101 ASP A CA 1
ATOM 841 C C . ASP A 1 101 ? -2.483 2.109 9.587 1.00 83.62 101 ASP A C 1
ATOM 843 O O . ASP A 1 101 ? -2.348 2.011 8.358 1.00 83.62 101 ASP A O 1
ATOM 847 N N . CYS A 1 102 ? -3.373 2.958 10.112 1.00 89.50 102 CYS A N 1
ATOM 848 C CA . CYS A 1 102 ? -4.196 3.823 9.283 1.00 89.50 102 CYS A CA 1
ATOM 849 C C . CYS A 1 102 ? -3.364 4.942 8.647 1.00 89.50 102 CYS A C 1
ATOM 851 O O . CYS A 1 102 ? -2.691 5.715 9.320 1.00 89.50 102 CYS A O 1
ATOM 853 N N . ILE A 1 103 ? -3.474 5.083 7.327 1.00 92.81 103 ILE A N 1
ATOM 854 C CA . ILE A 1 103 ? -2.788 6.136 6.562 1.00 92.81 103 ILE A CA 1
ATOM 855 C C . ILE A 1 103 ? -3.630 7.409 6.375 1.00 92.81 103 ILE A C 1
ATOM 857 O O . ILE A 1 103 ? -3.236 8.290 5.614 1.00 92.81 103 ILE A O 1
ATOM 861 N N . TYR A 1 104 ? -4.809 7.473 6.993 1.00 93.81 104 TYR A N 1
ATOM 862 C CA . TYR A 1 104 ? -5.763 8.578 6.885 1.00 93.81 104 TYR A CA 1
ATOM 863 C C . TYR A 1 104 ? -5.800 9.393 8.179 1.00 93.81 104 TYR A C 1
ATOM 865 O O . TYR A 1 104 ? -5.419 8.908 9.241 1.00 93.81 104 TYR A O 1
ATOM 873 N N . LEU A 1 105 ? -6.291 10.627 8.097 1.00 93.38 105 LEU A N 1
ATOM 874 C CA . LEU A 1 105 ? -6.338 11.541 9.232 1.00 93.38 105 LEU A CA 1
ATOM 875 C C . LEU A 1 105 ? -7.397 11.110 10.258 1.00 93.38 105 LEU A C 1
ATOM 877 O O . LEU A 1 105 ? -8.586 11.045 9.944 1.00 93.38 105 LEU A O 1
ATOM 881 N N . HIS A 1 106 ? -6.970 10.856 11.495 1.00 93.00 106 HIS A N 1
ATOM 882 C CA . HIS A 1 106 ? -7.837 10.620 12.654 1.00 93.00 106 HIS A CA 1
ATOM 883 C C . HIS A 1 106 ? -8.061 11.925 13.425 1.00 93.00 106 HIS A C 1
ATOM 885 O O . HIS A 1 106 ? -7.533 12.119 14.516 1.00 93.00 106 HIS A O 1
ATOM 891 N N . LYS A 1 107 ? -8.802 12.855 12.823 1.00 88.06 107 LYS A N 1
ATOM 892 C CA . LYS A 1 107 ? -9.269 14.081 13.481 1.00 88.06 107 LYS A CA 1
ATOM 893 C C . LYS A 1 107 ? -10.761 14.247 13.235 1.00 88.06 107 LYS A C 1
ATOM 895 O O . LYS A 1 107 ? -11.269 13.754 12.228 1.00 88.06 107 LYS A O 1
ATOM 900 N N . GLN A 1 108 ? -11.446 14.908 14.160 1.00 74.38 108 GLN A N 1
ATOM 901 C CA . GLN A 1 108 ? -12.797 15.398 13.900 1.00 74.38 108 GLN A CA 1
ATOM 902 C C . GLN A 1 108 ? -12.716 16.577 12.907 1.00 74.38 108 GLN A C 1
ATOM 904 O O . GLN A 1 108 ? -11.677 17.249 12.901 1.00 74.38 108 GLN A O 1
ATOM 909 N N . PRO A 1 109 ? -13.711 16.746 12.013 1.00 67.69 109 PRO A N 1
ATOM 910 C CA . PRO A 1 109 ? -13.725 17.806 11.008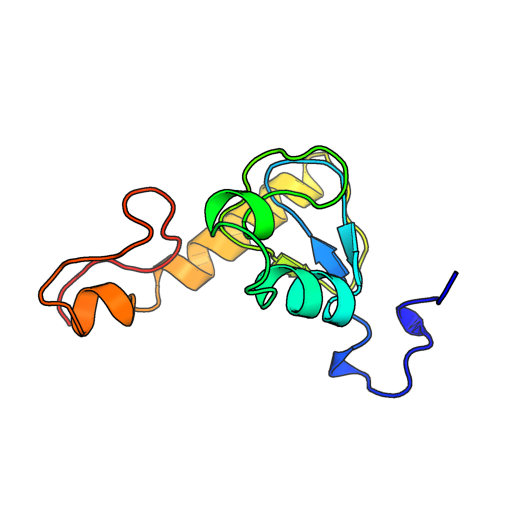 1.00 67.69 109 PRO A CA 1
ATOM 911 C C . PRO A 1 109 ? -13.579 19.196 11.614 1.00 67.69 109 PRO A C 1
ATOM 913 O O . PRO A 1 109 ? -14.203 19.437 12.671 1.00 67.69 109 PRO A O 1
#

Sequence (109 aa):
MELVYEKPLPKERLFGILPNCSHAYCLGCIRKWRRRRDFQSSVVRACPQCRVPSGYYIPHKYWVCDGAEKEQLIKSFKMRKGRNYCTYFLQNHGQCPFKDDCIYLHKQP

Nearest PDB structures (foldseek):
  3axs-assembly1_A  TM=3.661E-01  e=3.781E+00  Aquifex aeolicus